Protein AF-A0A933KM08-F1 (afdb_monomer)

Secondary structure (DSSP, 8-state):
-PPPP-SHHHH-HHHHHHHHTSS-SSSTT-HHHHHHHHHT----SS-----HHHHHHTT---HHHHHHHHHHHHHHH-----S-HHHHHHHHHHS---S-GGGSSPPPPPGGGGTTT-

Radius of gyration: 24.55 Å; Cα contacts (8 Å, |Δi|>4): 41; chains: 1; bounding box: 49×46×60 Å

Foldseek 3Di:
DDDQDPDPLSVCPVLCCCPCVVHDVDNPPPPSVVVCCVPVDDDDQQDDPDDPVVCVVVPNDDSVVSVVVVVVVCQQPPQDDPDDPVRVVVVVVVDVDPDDVCSNDHDDDDPVVVPVPD

Nearest PDB structures (foldseek):
  2qne-assembly1_B  TM=8.236E-01  e=3.112E-03  Desulfitobacterium hafniense Y51
  7xcn-assembly1_D  TM=7.837E-01  e=1.348E-02  Methanosarcina barkeri MS
  7xcm-assembly1_C  TM=7.796E-01  e=1.619E-02  Methanosarcina barkeri MS
  4yyc-assembly1_A-2  TM=8.182E-01  e=1.721E-02  Sinorhizobium meliloti 1021
  7xcl-assembly1_F  TM=7.831E-01  e=3.807E-02  Methanosarcina barkeri MS

pLDDT: mean 89.34, std 11.57, range [42.59, 97.81]

Mean predicted aligned error: 8.25 Å

Solvent-accessible surface area (backbone atoms only — not comparable to full-atom values): 7748 Å² total; per-residue (Å²): 134,86,79,88,72,82,48,78,75,68,64,37,59,68,58,51,46,48,19,61,75,76,44,86,66,55,58,87,86,39,72,67,48,58,55,40,56,73,72,75,53,82,80,60,93,49,64,85,81,66,53,77,65,56,36,54,74,70,68,56,77,55,60,66,60,46,44,51,53,51,51,53,52,45,70,71,70,65,54,81,79,88,67,55,69,72,59,53,51,55,52,51,74,77,39,94,72,83,75,58,67,76,79,53,42,77,78,78,83,56,78,72,70,73,63,80,78,116

Sequence (118 aa):
IKAIDVSDESLSVEVIRAAVVDGPGHYLGSDQTLKLMQTEYIYPAVGDRLSPKEWNEVGRPKVIDRAIAKVQEVLATHFPNHIPDDVDDQIRAELPIKLPRSRMRPALPTIVDSIAGA

Structure (mmCIF, N/CA/C/O backbone):
data_AF-A0A933KM08-F1
#
_entry.id   AF-A0A933KM08-F1
#
loop_
_atom_site.group_PDB
_atom_site.id
_atom_site.type_symbol
_atom_site.label_atom_id
_atom_site.label_alt_id
_atom_site.label_comp_id
_atom_site.label_asym_id
_atom_site.label_entity_id
_atom_site.label_seq_id
_atom_site.pdbx_PDB_ins_code
_atom_site.Cartn_x
_atom_site.Cartn_y
_atom_site.Cartn_z
_atom_site.occupancy
_atom_site.B_iso_or_equiv
_atom_site.auth_seq_id
_atom_site.auth_comp_id
_atom_site.auth_asym_id
_atom_site.auth_atom_id
_atom_site.pdbx_PDB_model_num
ATOM 1 N N . ILE A 1 1 ? -1.595 -17.250 -4.471 1.00 74.44 1 ILE A N 1
ATOM 2 C CA . ILE A 1 1 ? -0.434 -17.059 -5.375 1.00 74.44 1 ILE A CA 1
ATOM 3 C C . ILE A 1 1 ? -0.941 -17.303 -6.791 1.00 74.44 1 ILE A C 1
ATOM 5 O O . ILE A 1 1 ? -1.614 -18.310 -6.979 1.00 74.44 1 ILE A O 1
ATOM 9 N N . LYS A 1 2 ? -0.722 -16.375 -7.733 1.00 80.94 2 LYS A N 1
ATOM 10 C CA . LYS A 1 2 ? -1.099 -16.558 -9.147 1.00 80.94 2 LYS A CA 1
ATOM 11 C C . LYS A 1 2 ? -0.052 -17.464 -9.805 1.00 80.94 2 LYS A C 1
ATOM 13 O O . LYS A 1 2 ? 1.139 -17.261 -9.578 1.00 80.94 2 LYS A O 1
ATOM 18 N N . ALA A 1 3 ? -0.495 -18.488 -10.531 1.00 87.56 3 ALA A N 1
ATOM 19 C CA . ALA A 1 3 ? 0.402 -19.355 -11.292 1.00 87.56 3 ALA A CA 1
ATOM 20 C C . ALA A 1 3 ? 1.017 -18.592 -12.478 1.00 87.56 3 ALA A C 1
ATOM 22 O O . ALA A 1 3 ? 0.510 -17.541 -12.871 1.00 87.56 3 ALA A O 1
ATOM 23 N N . ILE A 1 4 ? 2.104 -19.124 -13.034 1.00 88.69 4 ILE A N 1
ATOM 24 C CA . ILE A 1 4 ? 2.742 -18.557 -14.225 1.00 88.69 4 ILE A CA 1
ATOM 25 C C . ILE A 1 4 ? 1.882 -18.906 -15.445 1.00 88.69 4 ILE A C 1
ATOM 27 O O . ILE A 1 4 ? 1.578 -20.078 -15.665 1.00 88.69 4 ILE A O 1
ATOM 31 N N . ASP A 1 5 ? 1.496 -17.893 -16.219 1.00 89.19 5 ASP A N 1
ATOM 32 C CA . ASP A 1 5 ? 0.866 -18.071 -17.528 1.00 89.19 5 ASP A CA 1
ATOM 33 C C . ASP A 1 5 ? 1.941 -18.439 -18.560 1.00 89.19 5 ASP A C 1
ATOM 35 O O . ASP A 1 5 ? 2.972 -17.770 -18.647 1.00 89.19 5 ASP A O 1
ATOM 39 N N . VAL A 1 6 ? 1.704 -19.499 -19.330 1.00 93.00 6 VAL A N 1
ATOM 40 C CA . VAL A 1 6 ? 2.630 -20.053 -20.335 1.00 93.00 6 VAL A CA 1
ATOM 41 C C . VAL A 1 6 ? 2.032 -20.041 -21.746 1.00 93.00 6 VAL A C 1
ATOM 43 O O . VAL A 1 6 ? 2.404 -20.855 -22.587 1.00 93.00 6 VAL A O 1
ATOM 46 N N . SER A 1 7 ? 1.071 -19.153 -21.998 1.00 92.88 7 SER A N 1
ATOM 47 C CA . SER A 1 7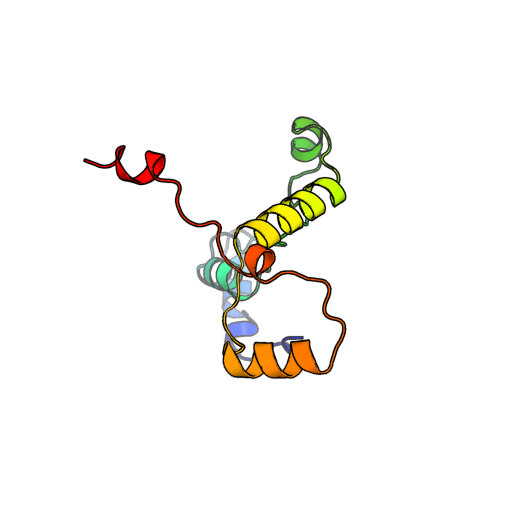 ? 0.535 -18.895 -23.333 1.00 92.88 7 SER A CA 1
ATOM 48 C C . SER A 1 7 ? 1.563 -18.232 -24.259 1.00 92.88 7 SER A C 1
ATOM 50 O O . SER A 1 7 ? 2.507 -17.583 -23.813 1.00 92.88 7 SER A O 1
ATOM 52 N N . ASP A 1 8 ? 1.354 -18.333 -25.572 1.00 91.88 8 ASP A N 1
ATOM 53 C CA . ASP A 1 8 ? 2.243 -17.704 -26.560 1.00 91.88 8 ASP A CA 1
ATOM 54 C C . ASP A 1 8 ? 2.377 -16.183 -26.350 1.00 91.88 8 ASP A C 1
ATOM 56 O O . ASP A 1 8 ? 3.450 -15.615 -26.563 1.00 91.88 8 ASP A O 1
ATOM 60 N N . GLU A 1 9 ? 1.312 -15.519 -25.875 1.00 89.88 9 GLU A N 1
ATOM 61 C CA . GLU A 1 9 ? 1.341 -14.091 -25.537 1.00 89.88 9 GLU A CA 1
ATOM 62 C C . GLU A 1 9 ? 2.262 -13.817 -24.338 1.00 89.88 9 GLU A C 1
ATOM 64 O O . GLU A 1 9 ? 3.063 -12.881 -24.393 1.00 89.88 9 GLU A O 1
ATOM 69 N N . SER A 1 10 ? 2.190 -14.629 -23.276 1.00 90.56 10 SER A N 1
ATOM 70 C CA . SER A 1 10 ? 2.990 -14.432 -22.059 1.00 90.56 10 SER A CA 1
ATOM 71 C C . SER A 1 10 ? 4.463 -14.813 -22.229 1.00 90.56 10 SER A C 1
ATOM 73 O O . SER A 1 10 ? 5.307 -14.334 -21.471 1.00 90.56 10 SER A O 1
ATOM 75 N N . LEU A 1 11 ? 4.792 -15.630 -23.237 1.00 94.31 11 LEU A N 1
ATOM 76 C CA . LEU A 1 11 ? 6.176 -15.935 -23.613 1.00 94.31 11 LEU A CA 1
ATOM 77 C C . LEU A 1 11 ? 6.886 -14.753 -24.296 1.00 94.31 11 LEU A C 1
ATOM 79 O O . LEU A 1 11 ? 8.116 -14.718 -24.315 1.00 94.31 11 LEU A O 1
ATOM 83 N N . SER A 1 12 ? 6.138 -13.787 -24.847 1.00 94.69 12 SER A N 1
ATOM 84 C CA . SER A 1 12 ? 6.657 -12.517 -25.382 1.00 94.69 12 SER A CA 1
ATOM 85 C C . SER A 1 12 ? 7.750 -12.639 -26.460 1.00 94.69 12 SER A C 1
ATOM 87 O O . SER A 1 12 ? 8.517 -11.697 -26.661 1.00 94.69 12 SER A O 1
ATOM 89 N N . VAL A 1 13 ? 7.830 -13.760 -27.187 1.00 95.19 13 VAL A N 1
ATOM 90 C CA . VAL A 1 13 ? 8.930 -14.048 -28.134 1.00 95.19 13 VAL A CA 1
ATOM 91 C C . VAL A 1 13 ? 9.079 -12.961 -29.204 1.00 95.19 13 VAL A C 1
ATOM 93 O O . VAL A 1 13 ? 10.185 -12.472 -29.438 1.00 95.19 13 VAL A O 1
ATOM 96 N N . GLU A 1 14 ? 7.972 -12.514 -29.798 1.00 94.12 14 GLU A N 1
ATOM 97 C CA . GLU A 1 14 ? 7.999 -11.450 -30.811 1.00 94.12 14 GLU A CA 1
ATOM 98 C C . GLU A 1 14 ? 8.411 -10.094 -30.229 1.00 94.12 14 GLU A C 1
ATOM 100 O O . GLU A 1 14 ? 9.158 -9.347 -30.858 1.00 94.12 14 GLU A O 1
ATOM 105 N N . VAL A 1 15 ? 7.997 -9.791 -28.996 1.00 94.25 15 VAL A N 1
ATOM 106 C CA . VAL A 1 15 ? 8.386 -8.553 -28.303 1.00 94.25 15 VAL A CA 1
ATOM 107 C C . VAL A 1 15 ? 9.878 -8.570 -27.956 1.00 94.25 15 VAL A C 1
ATOM 109 O O . VAL A 1 15 ? 10.551 -7.551 -28.105 1.00 94.25 15 VAL A O 1
ATOM 112 N N . ILE A 1 16 ? 10.419 -9.729 -27.563 1.00 95.00 16 ILE A N 1
ATOM 113 C CA . ILE A 1 16 ? 11.860 -9.946 -27.354 1.00 95.00 16 ILE A CA 1
ATOM 114 C C . ILE A 1 16 ? 12.627 -9.702 -28.650 1.00 95.00 16 ILE A C 1
ATOM 116 O O . ILE A 1 16 ? 13.575 -8.915 -28.658 1.00 95.00 16 ILE A O 1
ATOM 120 N N . ARG A 1 17 ? 12.199 -10.318 -29.755 1.00 94.94 17 ARG A N 1
ATOM 121 C CA . ARG A 1 17 ? 12.822 -10.126 -31.069 1.00 94.94 17 ARG A CA 1
ATOM 122 C C . ARG A 1 17 ? 12.803 -8.652 -31.481 1.00 94.94 17 ARG A C 1
ATOM 124 O O . ARG A 1 17 ? 13.856 -8.096 -31.793 1.00 94.94 17 ARG A O 1
ATOM 131 N N . ALA A 1 18 ? 11.636 -8.014 -31.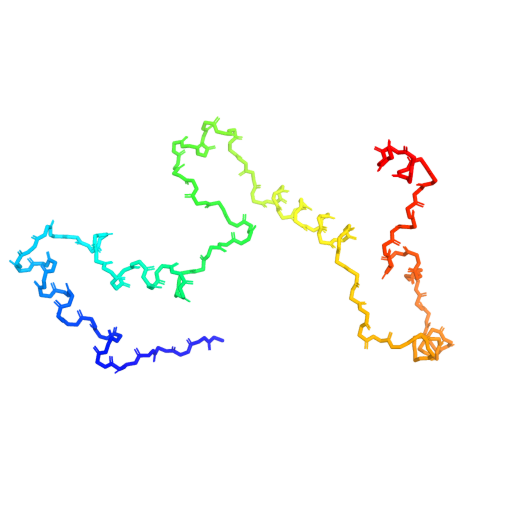408 1.00 94.56 18 ALA A N 1
ATOM 132 C CA .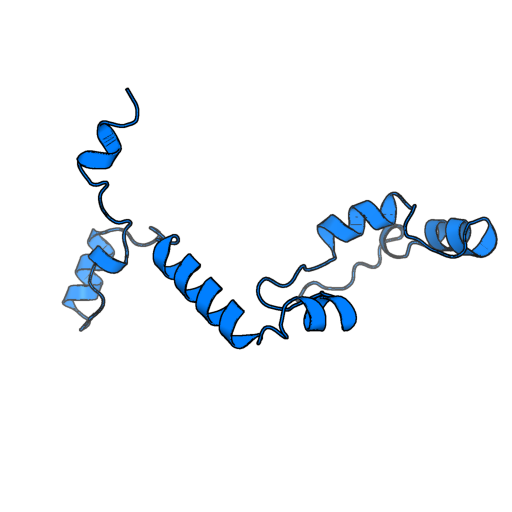 ALA A 1 18 ? 11.451 -6.621 -31.797 1.00 94.56 18 ALA A CA 1
ATOM 133 C C . ALA A 1 18 ? 12.292 -5.650 -30.958 1.00 94.56 18 ALA A C 1
ATOM 135 O O . ALA A 1 18 ? 12.817 -4.686 -31.500 1.00 94.56 18 ALA A O 1
ATOM 136 N N . ALA A 1 19 ? 12.447 -5.887 -29.652 1.00 94.81 19 ALA A N 1
ATOM 137 C CA . ALA A 1 19 ? 13.216 -4.998 -28.784 1.00 94.81 19 ALA A CA 1
ATOM 138 C C . ALA A 1 19 ? 14.733 -5.226 -28.870 1.00 94.81 19 ALA A C 1
ATOM 140 O O . ALA A 1 19 ? 15.488 -4.257 -28.835 1.00 94.81 19 ALA A O 1
ATOM 141 N N . VAL A 1 20 ? 15.182 -6.485 -28.940 1.00 93.81 20 VAL A N 1
ATOM 142 C CA . VAL A 1 20 ? 16.600 -6.862 -28.774 1.00 93.81 20 VAL A CA 1
ATOM 143 C C . VAL A 1 20 ? 17.337 -6.996 -30.102 1.00 93.81 20 VAL A C 1
ATOM 145 O O . VAL A 1 20 ? 18.504 -6.623 -30.180 1.00 93.81 20 VAL A O 1
ATOM 148 N N . VAL A 1 21 ? 16.687 -7.546 -31.131 1.00 92.88 21 VAL A N 1
ATOM 149 C CA . VAL A 1 21 ? 17.321 -7.774 -32.440 1.00 92.88 21 VAL A CA 1
ATOM 150 C C . VAL A 1 21 ? 17.133 -6.558 -33.336 1.00 92.88 21 VAL A C 1
ATOM 152 O O . VAL A 1 21 ? 18.094 -6.064 -33.917 1.00 92.88 21 VAL A O 1
ATOM 155 N N . ASP A 1 22 ? 15.898 -6.065 -33.405 1.00 89.88 22 ASP A N 1
ATOM 156 C CA . ASP A 1 22 ? 15.493 -5.052 -34.384 1.00 89.88 22 ASP A CA 1
ATOM 157 C C . ASP A 1 22 ? 15.318 -3.649 -33.763 1.00 89.88 22 ASP A C 1
ATOM 159 O O . ASP A 1 22 ? 14.994 -2.692 -34.467 1.00 89.88 22 ASP A O 1
ATOM 163 N N . GLY A 1 23 ? 15.505 -3.515 -32.445 1.00 90.94 23 GLY A N 1
ATOM 164 C CA . GLY A 1 23 ? 14.988 -2.382 -31.678 1.00 90.94 23 GLY A CA 1
ATOM 165 C C . GLY A 1 23 ? 15.957 -1.744 -30.679 1.00 90.94 23 GLY A C 1
ATOM 166 O O . GLY A 1 23 ? 17.173 -1.907 -30.768 1.00 90.94 23 GLY A O 1
ATOM 167 N N . PRO A 1 24 ? 15.426 -0.966 -29.718 1.00 92.62 24 PRO A N 1
ATOM 168 C CA . PRO A 1 24 ? 16.213 -0.072 -28.864 1.00 92.62 24 PRO A CA 1
ATOM 169 C C . PRO A 1 24 ? 16.985 -0.777 -27.733 1.00 92.62 24 PRO A C 1
ATOM 171 O O . PRO A 1 24 ? 17.609 -0.109 -26.910 1.00 92.62 24 PRO A O 1
ATOM 174 N N . GLY A 1 25 ? 16.920 -2.106 -27.634 1.00 94.81 25 GLY A N 1
ATOM 175 C CA . GLY A 1 25 ? 17.558 -2.881 -26.567 1.00 94.81 25 GLY A CA 1
ATOM 176 C C . GLY A 1 25 ? 16.826 -2.834 -25.220 1.00 94.81 25 GLY A C 1
ATOM 177 O O . GLY A 1 25 ? 17.360 -3.306 -24.218 1.00 94.81 25 GLY A O 1
ATOM 178 N N . HIS A 1 26 ? 15.610 -2.281 -25.167 1.00 93.31 26 HIS A N 1
ATOM 179 C CA . HIS A 1 26 ? 14.769 -2.255 -23.969 1.00 93.31 26 HIS A CA 1
ATOM 180 C C . HIS A 1 26 ? 13.276 -2.344 -24.307 1.00 93.31 26 HIS A C 1
ATOM 182 O O . HIS A 1 26 ? 12.843 -1.999 -25.402 1.00 93.31 26 HIS A O 1
ATOM 188 N N . TYR A 1 27 ? 12.463 -2.722 -23.320 1.00 94.94 27 TYR A N 1
ATOM 189 C CA . TYR A 1 27 ? 11.033 -3.000 -23.511 1.00 94.94 27 TYR A CA 1
ATOM 190 C C . TYR A 1 27 ? 10.099 -1.826 -23.194 1.00 94.94 27 TYR A C 1
ATOM 192 O O . TYR A 1 27 ? 8.918 -1.887 -23.504 1.00 94.94 27 TYR A O 1
ATOM 200 N N . LEU A 1 28 ? 10.611 -0.736 -22.608 1.00 92.56 28 LEU A N 1
ATOM 201 C CA . LEU A 1 28 ? 9.790 0.363 -22.066 1.00 92.56 28 LEU A CA 1
ATOM 202 C C . LEU A 1 28 ? 8.804 1.006 -23.061 1.00 92.56 28 LEU A C 1
ATOM 204 O O . LEU A 1 28 ? 7.800 1.556 -22.628 1.00 92.56 28 LEU A O 1
ATOM 208 N N . GLY A 1 29 ? 9.092 0.953 -24.365 1.00 90.94 29 GLY A N 1
ATOM 209 C CA . GLY A 1 29 ? 8.222 1.497 -25.413 1.00 90.94 29 GLY A CA 1
ATOM 210 C C . GLY A 1 29 ? 7.232 0.495 -26.015 1.00 90.94 29 GLY A C 1
ATOM 211 O O . GLY A 1 29 ? 6.524 0.854 -26.946 1.00 90.94 29 GLY A O 1
ATOM 212 N N . SER A 1 30 ? 7.207 -0.755 -25.548 1.00 93.56 30 SER A N 1
ATOM 213 C CA . SER A 1 30 ? 6.306 -1.789 -26.063 1.00 93.56 30 SER A CA 1
ATOM 214 C C . SER A 1 30 ? 4.905 -1.652 -25.468 1.00 93.56 30 SER A C 1
ATOM 216 O O . SER A 1 30 ? 4.750 -1.569 -24.246 1.00 93.56 30 SER A O 1
ATOM 218 N N . ASP A 1 31 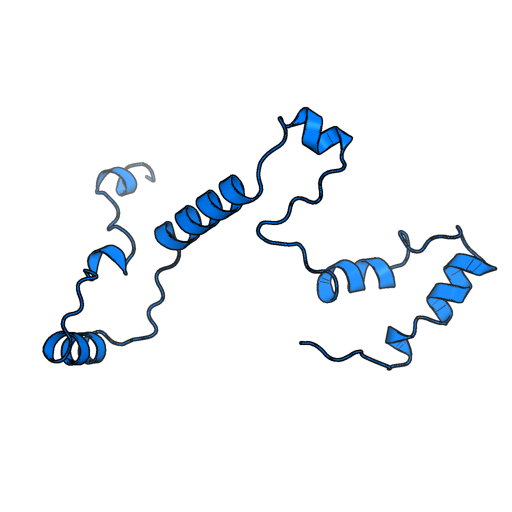? 3.878 -1.748 -26.314 1.00 93.50 31 ASP A N 1
ATOM 219 C CA . ASP A 1 31 ? 2.474 -1.809 -25.885 1.00 93.50 31 ASP A CA 1
ATOM 220 C C . ASP A 1 31 ? 2.228 -2.964 -24.903 1.00 93.50 31 ASP A C 1
ATOM 222 O O . ASP A 1 31 ? 1.484 -2.825 -23.928 1.00 93.50 31 ASP A O 1
ATOM 226 N N . GLN A 1 32 ? 2.908 -4.100 -25.111 1.00 93.38 32 GLN A N 1
ATOM 227 C CA . GLN A 1 32 ? 2.808 -5.247 -24.212 1.00 93.38 32 GLN A CA 1
ATOM 228 C C . GLN A 1 32 ? 3.347 -4.907 -22.817 1.00 93.38 32 GLN A C 1
ATOM 230 O O . GLN A 1 32 ? 2.739 -5.278 -21.814 1.00 93.38 32 GLN A O 1
ATOM 235 N N . THR A 1 33 ? 4.454 -4.164 -22.726 1.00 92.94 33 THR A N 1
ATOM 236 C CA . THR A 1 33 ? 5.011 -3.736 -21.436 1.00 92.94 33 THR A CA 1
ATOM 237 C C . THR A 1 33 ? 4.039 -2.835 -20.687 1.00 92.94 33 THR A C 1
ATOM 239 O O . THR A 1 33 ? 3.823 -3.052 -19.496 1.00 92.94 33 THR A O 1
ATOM 242 N N . LEU A 1 34 ? 3.390 -1.889 -21.371 1.00 91.81 34 LEU A N 1
ATOM 243 C CA . LEU A 1 34 ? 2.382 -1.034 -20.746 1.00 91.81 34 LEU A CA 1
ATOM 244 C C . LEU A 1 34 ? 1.194 -1.846 -20.205 1.00 91.81 34 LEU A C 1
ATOM 246 O O . LEU A 1 34 ? 0.797 -1.648 -19.056 1.00 91.81 34 LEU A O 1
ATOM 250 N N . LYS A 1 35 ? 0.668 -2.793 -20.995 1.00 91.19 35 LYS A N 1
ATOM 251 C CA . LYS A 1 35 ? -0.425 -3.689 -20.576 1.00 91.19 35 LYS A CA 1
ATOM 252 C C . LYS A 1 35 ? -0.038 -4.484 -19.324 1.00 91.19 35 LYS A C 1
ATOM 254 O O . LYS A 1 35 ? -0.781 -4.495 -18.346 1.00 91.19 35 LYS A O 1
ATOM 259 N N . LEU A 1 36 ? 1.153 -5.083 -19.314 1.00 90.88 36 LEU A N 1
ATOM 260 C CA . LEU A 1 36 ? 1.632 -5.893 -18.190 1.00 90.88 36 LEU A CA 1
ATOM 261 C C . LEU A 1 36 ? 1.926 -5.060 -16.936 1.00 90.88 36 LEU A C 1
ATOM 263 O O . LEU A 1 36 ? 1.668 -5.521 -15.826 1.00 90.88 36 LEU A O 1
ATOM 267 N N . MET A 1 37 ? 2.408 -3.821 -17.076 1.00 88.94 37 MET A N 1
ATOM 268 C CA . MET A 1 37 ? 2.594 -2.907 -15.940 1.00 88.94 37 MET A CA 1
ATOM 269 C C . MET A 1 37 ? 1.288 -2.590 -15.200 1.00 88.94 37 MET A C 1
ATOM 271 O O . MET A 1 37 ? 1.332 -2.232 -14.025 1.00 88.94 37 MET A O 1
ATOM 275 N N . GLN A 1 38 ? 0.137 -2.741 -15.856 1.00 83.75 38 GLN A N 1
ATOM 276 C CA . GLN A 1 38 ? -1.177 -2.518 -15.252 1.00 83.75 38 GLN A CA 1
ATOM 277 C C . GLN A 1 38 ? -1.796 -3.792 -14.659 1.00 83.75 38 GLN A C 1
ATOM 279 O O . GLN A 1 38 ? -2.659 -3.685 -13.789 1.00 83.75 38 GLN A O 1
ATOM 284 N N . THR A 1 39 ? -1.380 -4.985 -15.104 1.00 86.19 39 THR A N 1
ATOM 285 C CA . THR A 1 39 ? -2.009 -6.260 -14.704 1.00 86.19 39 THR A CA 1
ATOM 286 C C . THR A 1 39 ? -1.123 -7.155 -13.843 1.00 86.19 39 THR A C 1
ATOM 288 O O . THR A 1 39 ? -1.624 -7.813 -12.934 1.00 86.19 39 THR A O 1
ATOM 291 N N . GLU A 1 40 ? 0.183 -7.192 -14.110 1.00 82.69 40 GLU A N 1
ATOM 292 C CA . GLU A 1 40 ? 1.123 -8.128 -13.477 1.00 82.69 40 GLU A CA 1
ATOM 293 C C . GLU A 1 40 ? 2.036 -7.458 -12.441 1.00 82.69 40 GLU A C 1
ATOM 295 O O . GLU A 1 40 ? 2.633 -8.137 -11.604 1.00 82.69 40 GLU A O 1
ATOM 300 N N . TYR A 1 41 ? 2.142 -6.125 -12.456 1.00 81.44 41 TYR A N 1
ATOM 301 C CA . TYR A 1 41 ? 2.971 -5.389 -11.504 1.00 81.44 41 TYR A CA 1
ATOM 302 C C . TYR A 1 41 ? 2.174 -4.942 -10.281 1.00 81.44 41 TYR A C 1
ATOM 304 O O . TYR A 1 41 ? 1.248 -4.138 -10.355 1.00 81.44 41 TYR A O 1
ATOM 312 N N . ILE A 1 42 ? 2.597 -5.422 -9.112 1.00 82.06 42 ILE A N 1
ATOM 313 C CA . ILE A 1 42 ? 2.043 -4.987 -7.833 1.00 82.06 42 ILE A CA 1
ATOM 314 C C . ILE A 1 42 ? 2.776 -3.726 -7.377 1.00 82.06 42 ILE A C 1
ATOM 316 O O . ILE A 1 42 ? 3.972 -3.752 -7.070 1.00 82.06 42 ILE A O 1
ATOM 320 N N . TYR A 1 43 ? 2.030 -2.629 -7.265 1.00 83.44 43 TYR A N 1
ATOM 321 C CA . TYR A 1 43 ? 2.470 -1.453 -6.526 1.00 83.44 43 TYR A CA 1
ATOM 322 C C . TYR A 1 43 ? 2.186 -1.670 -5.034 1.00 83.44 43 TYR A C 1
ATOM 324 O O . TYR A 1 43 ? 1.026 -1.837 -4.648 1.00 83.44 43 TYR A O 1
ATOM 332 N N . PRO A 1 44 ? 3.222 -1.730 -4.179 1.00 89.25 44 PRO A N 1
ATOM 333 C CA . PRO A 1 44 ? 3.034 -2.053 -2.775 1.00 89.25 44 PRO A CA 1
ATOM 334 C C . PRO A 1 44 ? 2.305 -0.912 -2.061 1.00 89.25 44 PRO A C 1
ATOM 336 O O . PRO A 1 44 ? 2.671 0.249 -2.199 1.00 89.25 44 PRO A O 1
ATOM 339 N N . ALA A 1 45 ? 1.314 -1.249 -1.233 1.00 89.88 45 ALA A N 1
ATOM 340 C CA . ALA A 1 45 ? 0.555 -0.252 -0.474 1.00 89.88 45 ALA A CA 1
ATOM 341 C C . ALA A 1 45 ? 1.396 0.478 0.595 1.00 89.88 45 ALA A C 1
ATOM 343 O O . ALA A 1 45 ? 1.065 1.592 0.986 1.00 89.88 45 ALA A O 1
ATOM 344 N N . VAL A 1 46 ? 2.464 -0.160 1.089 1.00 94.62 46 VAL A N 1
ATOM 345 C CA . VAL A 1 46 ? 3.303 0.352 2.193 1.00 94.62 46 VAL A CA 1
ATOM 346 C C . VAL A 1 46 ? 4.777 0.495 1.796 1.00 94.62 46 VAL A C 1
ATOM 348 O O . VAL A 1 46 ? 5.474 1.360 2.321 1.00 94.62 46 VAL A O 1
ATOM 351 N N . GLY A 1 47 ? 5.270 -0.350 0.886 1.00 92.69 47 GLY A N 1
ATOM 352 C CA . GLY A 1 47 ? 6.672 -0.348 0.466 1.00 92.69 47 GLY A CA 1
ATOM 353 C C . GLY A 1 47 ? 7.048 0.915 -0.309 1.00 92.69 47 GLY A C 1
ATOM 354 O O . GLY A 1 47 ? 6.289 1.374 -1.158 1.00 92.69 47 GLY A O 1
ATOM 355 N N . ASP A 1 48 ? 8.233 1.457 -0.031 1.00 91.81 48 ASP A N 1
ATOM 356 C CA . ASP A 1 48 ? 8.770 2.603 -0.759 1.00 91.81 48 ASP A CA 1
ATOM 357 C C . ASP A 1 48 ? 9.517 2.138 -2.018 1.00 91.81 48 ASP A C 1
ATOM 359 O O . ASP A 1 48 ? 10.311 1.198 -1.968 1.00 91.81 48 ASP A O 1
ATOM 363 N N . ARG A 1 49 ? 9.234 2.781 -3.151 1.00 93.19 49 ARG A N 1
ATOM 364 C CA . ARG A 1 49 ? 9.868 2.518 -4.451 1.00 93.19 49 ARG A CA 1
ATOM 365 C C . ARG A 1 49 ? 10.732 3.683 -4.937 1.00 93.19 49 ARG A C 1
ATOM 367 O O . ARG A 1 49 ? 11.198 3.638 -6.073 1.00 93.19 49 ARG A O 1
ATOM 374 N N . LEU A 1 50 ? 10.923 4.711 -4.110 1.00 94.25 50 LEU A N 1
ATOM 375 C CA . LEU A 1 50 ? 11.836 5.810 -4.395 1.00 94.25 50 LEU A CA 1
ATOM 376 C C . LEU A 1 50 ? 13.255 5.282 -4.608 1.00 94.25 50 LEU A C 1
ATOM 378 O O . LEU A 1 50 ? 13.698 4.330 -3.956 1.00 94.25 50 LEU A O 1
ATOM 382 N N . SER A 1 51 ? 13.991 5.932 -5.506 1.00 96.06 51 SER A N 1
ATOM 383 C CA . SER A 1 51 ? 15.424 5.687 -5.624 1.00 96.06 51 SER A CA 1
ATOM 384 C C . SER A 1 51 ? 16.132 6.039 -4.306 1.00 96.06 51 SER A C 1
ATOM 386 O O . SER A 1 51 ? 15.642 6.873 -3.537 1.00 96.06 51 SER A O 1
ATOM 388 N N . PRO A 1 52 ? 17.329 5.486 -4.034 1.00 96.38 52 PRO A N 1
ATOM 389 C CA . PRO A 1 52 ? 18.080 5.839 -2.832 1.00 96.38 52 PRO A CA 1
ATOM 390 C C . PRO A 1 52 ? 18.324 7.347 -2.687 1.00 96.38 52 PRO A C 1
ATOM 392 O O . PRO A 1 52 ? 18.365 7.856 -1.571 1.00 96.38 52 PRO A O 1
ATOM 395 N N . LYS A 1 53 ? 18.473 8.075 -3.801 1.00 97.69 53 LYS A N 1
ATOM 396 C CA . LYS A 1 53 ? 18.639 9.531 -3.794 1.00 97.69 53 LYS A CA 1
ATOM 397 C C . LYS A 1 53 ? 17.361 10.229 -3.320 1.00 97.69 53 LYS A C 1
ATOM 399 O O . LYS A 1 53 ? 17.415 10.951 -2.332 1.00 97.69 53 LYS A O 1
ATOM 404 N N . GLU A 1 54 ? 16.228 9.960 -3.963 1.00 97.62 54 GLU A N 1
ATOM 405 C CA . GLU A 1 54 ? 14.940 10.577 -3.612 1.00 97.62 54 GLU A CA 1
ATOM 406 C C . GLU A 1 54 ? 14.523 10.227 -2.180 1.00 97.62 54 GLU A C 1
ATOM 408 O O . GLU A 1 54 ? 14.108 11.102 -1.430 1.00 97.62 54 GLU A O 1
ATOM 413 N N . TRP A 1 55 ? 14.706 8.970 -1.757 1.00 96.81 55 TRP A N 1
ATOM 414 C CA . TRP A 1 55 ? 14.424 8.538 -0.384 1.00 96.81 55 TRP A CA 1
ATOM 415 C C . TRP A 1 55 ? 15.236 9.330 0.653 1.00 96.81 55 TRP A C 1
ATOM 417 O O . TRP A 1 55 ? 14.722 9.680 1.717 1.00 96.81 55 TRP A O 1
ATOM 427 N N . ASN A 1 56 ? 16.497 9.653 0.340 1.00 97.31 56 ASN A N 1
ATOM 428 C CA . ASN A 1 56 ? 17.317 10.529 1.176 1.00 97.31 56 ASN A CA 1
ATOM 429 C C . ASN A 1 56 ? 16.804 11.978 1.170 1.00 97.31 56 ASN A C 1
ATOM 431 O O . ASN A 1 56 ? 16.771 12.600 2.230 1.00 97.31 56 ASN A O 1
ATOM 435 N N . GLU A 1 57 ? 16.396 12.502 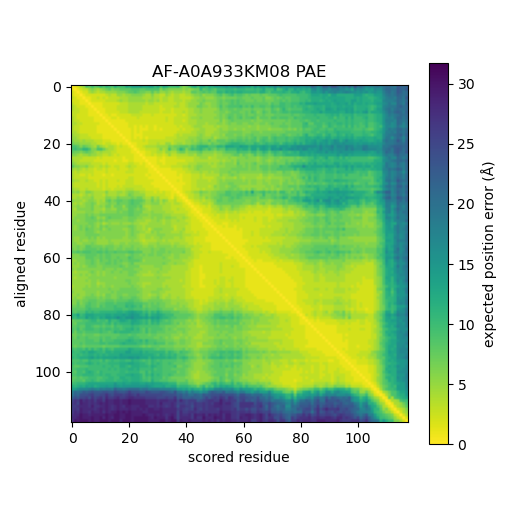0.013 1.00 97.81 57 GLU A N 1
ATOM 436 C CA . GLU A 1 57 ? 15.872 13.868 -0.140 1.00 97.81 57 GLU A CA 1
ATOM 437 C C . GLU A 1 57 ? 14.555 14.079 0.621 1.00 97.81 57 GLU A C 1
ATOM 439 O O . GLU A 1 57 ? 14.358 15.137 1.212 1.00 97.81 57 GLU A O 1
ATOM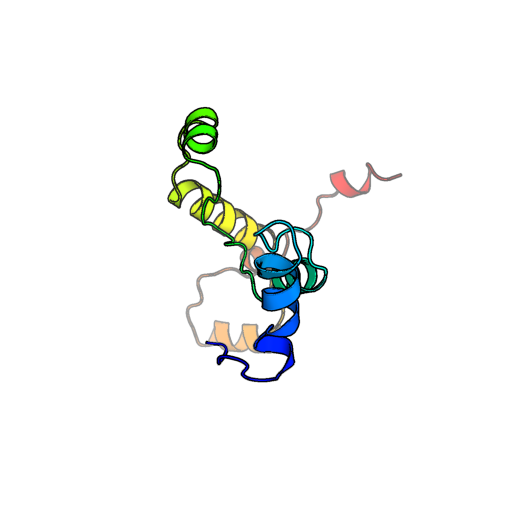 444 N N . VAL A 1 58 ? 13.694 13.057 0.701 1.00 96.06 58 VAL A N 1
ATOM 445 C CA . VAL A 1 58 ? 12.440 13.104 1.479 1.00 96.06 58 VAL A CA 1
ATOM 446 C C . VAL A 1 58 ? 12.616 12.732 2.959 1.00 96.06 58 VAL A C 1
ATOM 448 O O . VAL A 1 58 ? 11.641 12.453 3.656 1.00 96.06 58 VAL A O 1
ATOM 451 N N . GLY A 1 59 ? 13.853 12.719 3.465 1.00 96.44 59 GLY A N 1
ATOM 452 C CA . GLY A 1 59 ? 14.121 12.569 4.896 1.00 96.44 59 GLY A CA 1
ATOM 453 C C . GLY A 1 59 ? 14.094 11.132 5.415 1.00 96.44 59 GLY A C 1
ATOM 454 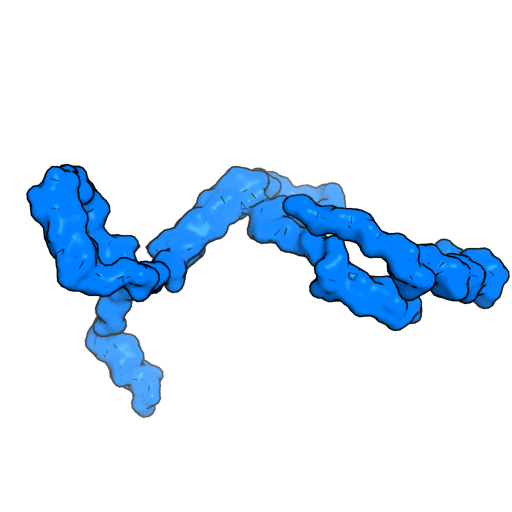O O . GLY A 1 59 ? 13.896 10.923 6.610 1.00 96.44 59 GLY A O 1
ATOM 455 N N . ARG A 1 60 ? 14.348 10.142 4.551 1.00 95.38 60 ARG A N 1
ATOM 456 C CA . ARG A 1 60 ? 14.539 8.734 4.937 1.00 95.38 60 ARG A CA 1
ATOM 457 C C . ARG A 1 60 ? 13.328 8.117 5.658 1.00 95.38 60 ARG A C 1
ATOM 459 O O . ARG A 1 60 ? 13.487 7.578 6.760 1.00 95.38 60 ARG A O 1
ATOM 466 N N . PRO A 1 61 ? 12.114 8.192 5.078 1.00 94.31 61 PRO A N 1
ATOM 467 C CA . PRO A 1 61 ? 10.901 7.711 5.725 1.00 94.31 61 PRO A CA 1
ATOM 468 C C . PRO A 1 61 ? 11.030 6.235 6.102 1.00 94.31 61 PRO A C 1
ATOM 470 O O . PRO A 1 61 ? 11.479 5.405 5.301 1.00 94.31 61 PRO A O 1
ATOM 473 N N . LYS A 1 62 ? 10.616 5.896 7.328 1.00 96.12 62 LYS A N 1
ATOM 474 C CA . LYS A 1 62 ? 10.592 4.510 7.790 1.00 96.12 62 LYS A CA 1
ATOM 475 C C . LYS A 1 62 ? 9.319 3.839 7.295 1.00 96.12 62 LYS A C 1
ATOM 477 O O . LYS A 1 62 ? 8.233 4.414 7.317 1.00 96.12 62 LYS A O 1
ATOM 482 N N . VAL A 1 63 ? 9.436 2.567 6.930 1.00 95.56 63 VAL A N 1
ATOM 483 C CA . VAL A 1 63 ? 8.292 1.758 6.484 1.00 95.56 63 VAL A CA 1
ATOM 484 C C . VAL A 1 63 ? 7.177 1.678 7.537 1.00 95.56 63 VAL A C 1
ATOM 486 O O . VAL A 1 63 ? 5.999 1.660 7.189 1.00 95.56 63 VAL A O 1
ATOM 489 N N . ILE A 1 64 ? 7.535 1.692 8.828 1.00 97.12 64 ILE A N 1
ATOM 490 C CA . ILE A 1 64 ? 6.569 1.614 9.930 1.00 97.12 64 ILE A CA 1
ATOM 491 C C . ILE A 1 64 ? 5.658 2.842 9.995 1.00 97.12 64 ILE A C 1
ATOM 493 O O . ILE A 1 64 ? 4.472 2.695 10.270 1.00 97.12 64 ILE A O 1
ATOM 497 N N . ASP A 1 65 ? 6.170 4.027 9.664 1.00 95.69 65 ASP A N 1
ATOM 498 C CA . ASP A 1 65 ? 5.385 5.262 9.708 1.00 95.69 65 ASP A CA 1
ATOM 499 C C . ASP A 1 65 ? 4.288 5.227 8.632 1.00 95.69 65 ASP A C 1
ATOM 501 O O . ASP A 1 65 ? 3.127 5.540 8.899 1.00 95.69 65 ASP A O 1
ATOM 505 N N . ARG A 1 66 ? 4.621 4.726 7.433 1.00 94.31 66 ARG A N 1
ATOM 506 C CA . ARG A 1 66 ? 3.642 4.491 6.357 1.00 94.31 66 ARG A CA 1
ATOM 507 C C . ARG A 1 66 ? 2.625 3.416 6.729 1.00 94.31 66 ARG A C 1
ATOM 509 O O . ARG A 1 66 ? 1.443 3.572 6.437 1.00 94.31 66 ARG A O 1
ATOM 516 N N . ALA A 1 67 ? 3.063 2.341 7.386 1.00 96.62 67 ALA A N 1
ATOM 517 C CA . ALA A 1 67 ? 2.163 1.289 7.850 1.00 96.62 67 ALA A CA 1
ATOM 518 C C . ALA A 1 67 ? 1.153 1.826 8.879 1.00 96.62 67 ALA A C 1
ATOM 520 O O . ALA A 1 67 ? -0.041 1.560 8.756 1.00 96.62 67 ALA A O 1
ATOM 521 N N . ILE A 1 68 ? 1.613 2.626 9.848 1.00 97.50 68 ILE A N 1
ATOM 522 C CA . ILE A 1 68 ? 0.754 3.281 10.845 1.00 97.50 68 ILE A CA 1
ATOM 523 C C . ILE A 1 68 ? -0.255 4.201 10.155 1.00 97.50 68 ILE A C 1
ATOM 525 O O . ILE A 1 68 ? -1.449 4.101 10.434 1.00 97.50 68 ILE A O 1
ATOM 529 N N . ALA A 1 69 ? 0.199 5.042 9.222 1.00 96.00 69 ALA A N 1
ATOM 530 C CA . ALA A 1 69 ? -0.682 5.926 8.464 1.00 96.00 69 ALA A CA 1
ATOM 531 C C . ALA A 1 69 ? -1.753 5.137 7.693 1.00 96.00 69 ALA A C 1
ATOM 533 O O . ALA A 1 69 ? -2.932 5.485 7.747 1.00 96.00 69 ALA A O 1
ATOM 534 N N . LYS A 1 70 ? -1.380 4.021 7.047 1.00 96.00 70 LYS A N 1
ATOM 535 C CA . LYS A 1 70 ? -2.346 3.180 6.328 1.00 96.00 70 LYS A CA 1
ATOM 536 C C . LYS A 1 70 ? -3.364 2.531 7.265 1.00 96.00 70 LYS A C 1
ATOM 538 O O . LYS A 1 70 ? -4.543 2.469 6.933 1.00 96.00 70 LYS A O 1
ATOM 543 N N . VAL A 1 71 ? -2.935 2.069 8.441 1.00 96.69 71 VAL A N 1
ATOM 544 C CA . VAL A 1 71 ? -3.849 1.535 9.465 1.00 96.69 71 VAL A CA 1
ATOM 545 C C . VAL A 1 71 ? -4.841 2.608 9.909 1.00 96.69 71 VAL A C 1
ATOM 547 O O . VAL A 1 71 ? -6.036 2.336 9.977 1.00 96.69 71 VAL A O 1
ATOM 550 N N . GLN A 1 72 ? -4.369 3.827 10.176 1.00 96.12 72 GLN A N 1
ATOM 551 C CA . GLN A 1 72 ? -5.229 4.943 10.572 1.00 96.12 72 GLN A CA 1
ATOM 552 C C . GLN A 1 72 ? -6.249 5.292 9.482 1.00 96.12 72 GLN A C 1
ATOM 554 O O . GLN A 1 72 ? -7.429 5.432 9.788 1.00 96.12 72 GLN A O 1
ATOM 559 N N . GLU A 1 73 ? -5.819 5.362 8.221 1.00 95.81 73 GLU A N 1
ATOM 560 C CA . GLU A 1 73 ? -6.694 5.593 7.066 1.00 95.81 73 GLU A CA 1
ATOM 561 C C . GLU A 1 73 ? -7.787 4.519 6.964 1.00 95.81 73 GLU A C 1
ATOM 563 O O . GLU A 1 73 ? -8.972 4.844 6.881 1.00 95.81 73 GLU A O 1
ATOM 568 N N . VAL A 1 74 ? -7.411 3.236 7.020 1.00 95.31 74 VAL A N 1
ATOM 569 C CA . VAL A 1 74 ? -8.359 2.115 6.915 1.00 95.31 74 VAL A CA 1
ATOM 570 C C . VAL A 1 74 ? -9.359 2.140 8.069 1.00 95.31 74 VAL A C 1
ATOM 572 O O . VAL A 1 74 ? -10.559 2.043 7.831 1.00 95.31 74 VAL A O 1
ATOM 575 N N . LEU A 1 75 ? -8.899 2.332 9.308 1.00 93.00 75 LEU A N 1
ATOM 576 C CA . LEU A 1 75 ? -9.782 2.406 10.479 1.00 93.00 75 LEU A CA 1
ATOM 577 C C . LEU A 1 75 ? -1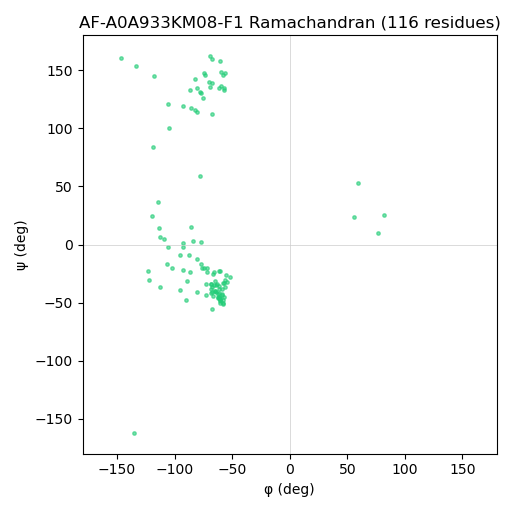0.714 3.628 10.463 1.00 93.00 75 LEU A C 1
ATOM 579 O O . LEU A 1 75 ? -11.750 3.598 11.123 1.00 93.00 75 LEU A O 1
ATOM 583 N N . ALA A 1 76 ? -10.349 4.695 9.750 1.00 92.81 76 ALA A N 1
ATOM 584 C CA . ALA A 1 76 ? -11.158 5.904 9.633 1.00 92.81 76 ALA A CA 1
ATOM 585 C C . ALA A 1 76 ? -12.190 5.844 8.496 1.00 92.81 76 ALA A C 1
ATOM 587 O O . ALA A 1 76 ? -13.174 6.578 8.542 1.00 92.81 76 ALA A O 1
ATOM 588 N N . THR A 1 77 ? -11.966 5.014 7.472 1.00 93.38 77 THR A N 1
ATOM 589 C CA . THR A 1 77 ? -12.736 5.063 6.213 1.00 93.38 77 THR A CA 1
ATOM 590 C C . THR A 1 77 ? -13.432 3.757 5.846 1.00 93.38 77 THR A C 1
ATOM 592 O O . THR A 1 77 ? -14.415 3.778 5.107 1.00 93.38 77 THR A O 1
ATOM 595 N N . HIS A 1 78 ? -12.965 2.616 6.352 1.00 94.44 78 HIS A N 1
ATOM 596 C CA . HIS A 1 78 ? -13.466 1.307 5.953 1.00 94.44 78 HIS A CA 1
ATOM 597 C C . HIS A 1 78 ? -14.376 0.693 7.023 1.00 94.44 78 HIS A C 1
ATOM 599 O O . HIS A 1 78 ? -13.913 0.095 7.994 1.00 94.44 78 HIS A O 1
ATOM 605 N N . PHE A 1 79 ? -15.688 0.802 6.804 1.00 93.38 79 PHE A N 1
ATOM 606 C CA . PHE A 1 79 ? -16.729 0.276 7.691 1.00 93.38 79 PHE A CA 1
ATOM 607 C C . PHE A 1 79 ? -17.585 -0.771 6.959 1.00 93.38 79 PHE A C 1
ATOM 609 O O . PHE A 1 79 ? -18.625 -0.428 6.393 1.00 93.38 79 PHE A O 1
ATOM 616 N N . PRO A 1 80 ? -17.146 -2.040 6.897 1.00 91.75 80 PRO A N 1
ATOM 617 C CA . PRO A 1 80 ? -17.856 -3.069 6.149 1.00 91.75 80 PRO A CA 1
ATOM 618 C C . PRO A 1 80 ? -19.183 -3.444 6.829 1.00 91.75 80 PRO A C 1
ATOM 620 O O . PRO A 1 80 ? -19.249 -3.599 8.045 1.00 91.75 80 PRO A O 1
ATOM 623 N N . ASN A 1 81 ? -20.228 -3.657 6.029 1.00 89.81 81 ASN A N 1
ATOM 624 C CA . ASN A 1 81 ? -21.604 -3.916 6.473 1.00 89.81 81 ASN A CA 1
ATOM 625 C C . ASN A 1 81 ? -22.093 -5.335 6.117 1.00 89.81 81 ASN A C 1
ATOM 627 O O . ASN A 1 81 ? -23.248 -5.536 5.755 1.00 89.81 81 ASN A O 1
ATOM 631 N N . HIS A 1 82 ? -21.199 -6.323 6.187 1.00 91.75 82 HIS A N 1
ATOM 632 C CA . HIS A 1 82 ? -21.487 -7.703 5.782 1.00 91.75 82 HIS A CA 1
ATOM 633 C C . HIS A 1 82 ? -22.326 -8.494 6.802 1.00 91.75 82 HIS A C 1
ATOM 635 O O . HIS A 1 82 ? -22.870 -9.535 6.442 1.00 91.75 82 HIS A O 1
ATOM 641 N N . ILE A 1 83 ? -22.427 -8.028 8.054 1.00 91.81 83 ILE A N 1
ATOM 642 C CA . ILE A 1 83 ? -23.217 -8.669 9.118 1.00 91.81 83 ILE A CA 1
ATOM 643 C C . ILE A 1 83 ? -24.491 -7.844 9.352 1.00 91.81 83 ILE A C 1
ATOM 645 O O . ILE A 1 83 ? -24.369 -6.663 9.689 1.00 91.81 83 ILE A O 1
ATOM 649 N N . PRO A 1 84 ? -25.689 -8.434 9.191 1.00 94.44 84 PRO A N 1
ATOM 650 C CA . PRO A 1 84 ? -26.951 -7.802 9.573 1.00 94.44 84 PRO A CA 1
ATOM 651 C C . PRO A 1 84 ? -27.017 -7.457 11.069 1.00 94.44 84 PRO A C 1
ATOM 653 O O . PRO A 1 84 ? -26.453 -8.165 11.905 1.00 94.44 84 PRO A O 1
ATOM 656 N N . ASP A 1 85 ? -27.729 -6.382 11.415 1.00 93.75 85 ASP A N 1
ATOM 657 C CA . ASP A 1 85 ? -27.791 -5.873 12.794 1.00 93.75 85 ASP A CA 1
ATOM 658 C C . ASP A 1 85 ? -28.394 -6.893 13.783 1.00 93.75 85 ASP A C 1
ATOM 660 O O . ASP A 1 85 ? -27.911 -7.000 14.909 1.00 93.75 85 ASP A O 1
ATOM 664 N N . ASP A 1 86 ? -29.379 -7.690 13.355 1.00 96.56 86 ASP A N 1
ATOM 665 C CA . ASP A 1 86 ? -30.027 -8.735 14.161 1.00 96.56 86 ASP A CA 1
ATOM 666 C C . ASP A 1 86 ? -29.092 -9.916 14.467 1.00 96.56 86 ASP A C 1
ATOM 668 O O . ASP A 1 86 ? -29.150 -10.501 15.551 1.00 96.56 86 ASP A O 1
ATOM 672 N N . VAL A 1 87 ? -28.197 -10.245 13.533 1.00 95.94 87 VAL A N 1
ATOM 673 C CA . VAL A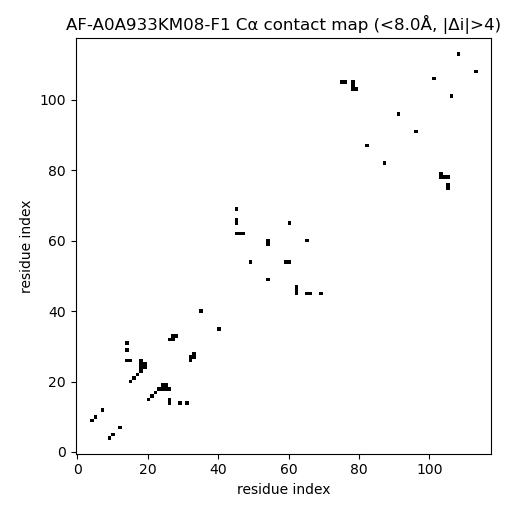 1 87 ? -27.153 -11.258 13.729 1.00 95.94 87 VAL A CA 1
ATOM 674 C C . VAL A 1 87 ? -26.061 -10.725 14.663 1.00 95.94 87 VAL A C 1
ATOM 676 O O . VAL A 1 87 ? -25.641 -11.428 15.582 1.00 95.94 87 VAL A O 1
ATOM 679 N N . ASP A 1 88 ? -25.623 -9.473 14.487 1.00 95.06 88 ASP A N 1
ATOM 680 C CA . ASP A 1 88 ? -24.652 -8.830 15.388 1.00 95.06 88 ASP A CA 1
ATOM 681 C C . ASP A 1 88 ? -25.216 -8.674 16.817 1.00 95.06 88 ASP A C 1
ATOM 683 O O . ASP A 1 88 ? -24.468 -8.825 17.783 1.00 95.06 88 ASP A O 1
ATOM 687 N N . ASP A 1 89 ? -26.526 -8.435 16.979 1.00 95.50 89 ASP A N 1
ATOM 688 C CA . ASP A 1 89 ? -27.209 -8.422 18.284 1.00 95.50 89 ASP A CA 1
ATOM 689 C C . ASP A 1 89 ? -27.114 -9.781 18.998 1.00 95.50 89 ASP A C 1
ATOM 691 O O . ASP A 1 89 ? -26.721 -9.836 20.166 1.00 95.50 89 ASP A O 1
ATOM 695 N N . GLN A 1 90 ? -27.418 -10.880 18.297 1.00 97.50 90 GLN A N 1
ATOM 696 C CA . GLN A 1 90 ? -27.334 -12.240 18.850 1.00 97.50 90 GLN A CA 1
ATOM 697 C C . GLN A 1 90 ? -25.901 -12.581 19.285 1.00 97.50 90 GLN A C 1
ATOM 699 O O . GLN A 1 90 ? -25.677 -13.008 20.417 1.00 97.50 90 GLN A O 1
ATOM 704 N N . ILE A 1 91 ? -24.908 -12.294 18.434 1.00 95.38 91 ILE A N 1
ATOM 705 C CA . ILE A 1 91 ? -23.488 -12.540 18.736 1.00 95.38 91 ILE A CA 1
ATOM 706 C C . ILE A 1 91 ? -23.046 -11.777 19.994 1.00 95.38 91 ILE A C 1
ATOM 708 O O . ILE A 1 91 ? -22.326 -12.315 20.836 1.00 95.38 91 ILE A O 1
ATOM 712 N N . ARG A 1 92 ? -23.468 -10.516 20.145 1.00 96.19 92 ARG A N 1
ATOM 713 C CA . ARG A 1 92 ? -23.122 -9.680 21.308 1.00 96.19 92 ARG A CA 1
ATOM 714 C C . ARG A 1 92 ? -23.828 -10.095 22.595 1.00 96.19 92 ARG A C 1
ATOM 716 O O . ARG A 1 92 ? -23.324 -9.768 23.666 1.00 96.19 92 ARG A O 1
ATOM 723 N N . ALA A 1 93 ? -24.971 -10.774 22.507 1.00 97.25 93 ALA A N 1
ATOM 724 C CA . ALA A 1 93 ? -25.649 -11.335 23.672 1.00 97.25 93 ALA A CA 1
ATOM 725 C C . ALA A 1 93 ? -24.899 -12.557 24.230 1.00 97.25 93 ALA A C 1
ATOM 727 O O . ALA A 1 93 ? -24.860 -12.755 25.444 1.00 97.25 93 ALA A O 1
ATOM 728 N N . GLU A 1 94 ? -24.272 -13.346 23.355 1.00 97.81 94 GLU A N 1
ATOM 729 C CA . GLU A 1 94 ? -23.556 -14.572 23.726 1.00 97.81 94 GLU A CA 1
ATOM 730 C C . GLU A 1 94 ? -22.079 -14.336 24.074 1.00 97.81 94 GLU A C 1
ATOM 732 O O . GLU A 1 94 ? -21.516 -15.040 24.915 1.00 97.81 94 GLU A O 1
ATOM 737 N N . LEU A 1 95 ? -21.436 -13.346 23.445 1.00 97.00 95 LEU A N 1
ATOM 738 C CA . LEU A 1 95 ? -20.000 -13.095 23.572 1.00 97.00 95 LEU A CA 1
ATOM 739 C C . LEU A 1 95 ? -19.699 -11.716 24.178 1.00 97.00 95 LEU A C 1
ATOM 741 O O . LEU A 1 95 ? -20.360 -10.729 23.856 1.00 97.00 95 LEU A O 1
ATOM 745 N N . PRO A 1 96 ? -18.631 -11.578 24.991 1.00 96.06 96 PRO A N 1
ATOM 746 C CA . PRO A 1 96 ? -18.267 -10.315 25.634 1.00 96.06 96 PRO A CA 1
ATOM 747 C C . PRO A 1 96 ? -17.566 -9.338 24.668 1.00 96.06 96 PRO A C 1
ATOM 749 O O . PRO A 1 96 ? -16.435 -8.909 24.909 1.00 96.06 96 PRO A O 1
ATOM 752 N N . ILE A 1 97 ? -18.229 -8.955 23.575 1.00 95.38 97 ILE A N 1
ATOM 753 C CA . ILE A 1 97 ? -17.683 -8.056 22.552 1.00 95.38 97 ILE A CA 1
ATOM 754 C C . ILE A 1 97 ? -17.500 -6.645 23.125 1.00 95.38 97 ILE A C 1
ATOM 756 O O . ILE A 1 97 ? -18.461 -5.933 23.409 1.00 95.38 97 ILE A O 1
ATOM 760 N N . LYS A 1 98 ? -16.242 -6.213 23.275 1.00 95.00 98 LYS A N 1
ATOM 761 C CA . LYS A 1 98 ? -15.889 -4.886 23.820 1.00 95.00 98 LYS A CA 1
ATOM 762 C C . LYS A 1 98 ? -15.819 -3.773 22.772 1.00 95.00 98 LYS A C 1
ATOM 764 O O . LYS A 1 98 ? -15.692 -2.609 23.138 1.00 95.00 98 LYS A O 1
ATOM 769 N N . LEU A 1 99 ? -15.889 -4.108 21.483 1.00 92.31 99 LEU A N 1
ATOM 770 C CA . LEU A 1 99 ? -15.867 -3.133 20.393 1.00 92.31 99 LEU A CA 1
ATOM 771 C C . LEU A 1 99 ? -17.267 -2.511 20.213 1.00 92.31 99 LEU A C 1
ATOM 773 O O . LEU A 1 99 ? -18.189 -3.235 19.830 1.00 92.31 99 LEU A O 1
ATOM 777 N N . PRO A 1 100 ? -17.466 -1.204 20.462 1.00 92.19 100 PRO A N 1
ATOM 778 C CA . PRO A 1 100 ? -18.772 -0.568 20.299 1.00 92.19 100 PRO A CA 1
ATOM 779 C C . PRO A 1 100 ? -19.130 -0.365 18.819 1.00 92.19 100 PRO A C 1
ATOM 781 O O . PRO A 1 100 ? -18.260 -0.061 18.001 1.00 92.19 100 PRO A O 1
ATOM 784 N N . ARG A 1 101 ? -20.428 -0.440 18.484 1.00 90.19 101 ARG A N 1
ATOM 785 C CA . ARG A 1 101 ? -20.942 -0.217 17.114 1.00 90.19 101 ARG A CA 1
ATOM 786 C C . ARG A 1 101 ? -20.560 1.144 16.530 1.00 90.19 101 ARG A C 1
ATOM 788 O O . ARG A 1 101 ? -20.355 1.252 15.327 1.00 90.19 101 ARG A O 1
ATOM 795 N N . SER A 1 102 ? -20.408 2.167 17.371 1.00 90.31 102 SER A N 1
ATOM 796 C CA . SER A 1 102 ? -19.969 3.504 16.947 1.00 90.31 102 SER A CA 1
ATOM 797 C C . SER A 1 102 ? -18.572 3.520 16.319 1.00 90.31 102 SER A C 1
ATOM 799 O O . SER A 1 102 ? -18.275 4.420 15.548 1.00 90.31 102 SER A O 1
ATOM 801 N N . ARG A 1 103 ? -17.721 2.527 16.614 1.00 90.44 103 ARG A N 1
ATOM 802 C CA . ARG A 1 103 ? -16.400 2.357 15.984 1.00 90.44 103 ARG A CA 1
ATOM 803 C C . ARG A 1 103 ? -16.415 1.448 14.755 1.00 90.44 103 ARG A C 1
ATOM 805 O O . ARG A 1 103 ? -15.371 1.240 14.152 1.00 90.44 103 ARG A O 1
ATOM 812 N N . MET A 1 104 ? -17.573 0.889 14.417 1.00 90.75 104 MET A N 1
ATOM 813 C CA . MET A 1 104 ? -17.787 0.017 13.258 1.00 90.75 104 MET A CA 1
ATOM 814 C C . MET A 1 104 ? -18.628 0.700 12.176 1.00 90.75 104 MET A C 1
ATOM 816 O O . MET A 1 104 ? -18.988 0.068 11.189 1.00 90.75 104 MET A O 1
ATOM 820 N N . ARG A 1 105 ? -18.964 1.978 12.364 1.00 89.94 105 ARG A N 1
ATOM 821 C CA . ARG A 1 105 ? -19.791 2.775 11.461 1.00 89.94 105 ARG A CA 1
ATOM 822 C C . ARG A 1 105 ? -19.120 4.134 11.229 1.00 89.94 105 ARG A C 1
ATOM 824 O O . ARG A 1 105 ? -18.403 4.594 12.122 1.00 89.94 105 ARG A O 1
ATOM 831 N N . PRO A 1 106 ? -19.368 4.790 10.082 1.00 87.94 106 PRO A N 1
ATOM 832 C CA . PRO A 1 106 ? -18.928 6.162 9.868 1.00 87.94 106 PRO A CA 1
ATOM 833 C C . PRO A 1 106 ? -19.461 7.090 10.964 1.00 87.94 106 PRO A C 1
ATOM 835 O O . PRO A 1 106 ? -20.570 6.889 11.471 1.00 87.94 106 PRO A O 1
ATOM 838 N N . ALA A 1 107 ? -18.694 8.126 11.306 1.00 80.56 107 ALA A N 1
ATOM 839 C CA . ALA A 1 107 ? -19.205 9.199 12.149 1.00 80.56 107 ALA A CA 1
ATOM 840 C C . ALA A 1 107 ? -20.414 9.855 11.461 1.00 80.56 107 ALA A C 1
ATOM 842 O O . ALA A 1 107 ? -20.393 10.087 10.251 1.00 80.56 107 ALA A O 1
ATOM 843 N N . LEU A 1 108 ? -21.475 10.134 12.223 1.00 69.50 108 LEU A N 1
ATOM 844 C CA . LEU A 1 108 ? -22.614 10.886 11.699 1.00 69.50 108 LEU A CA 1
ATOM 845 C C . LEU A 1 108 ? -22.127 12.279 11.268 1.00 69.50 108 LEU A C 1
ATOM 847 O O . LEU A 1 108 ? -21.378 12.897 12.032 1.00 69.50 108 LEU A O 1
ATOM 851 N N . PRO A 1 109 ? -22.525 12.777 10.083 1.00 63.06 109 PRO A N 1
ATOM 852 C CA . PRO A 1 109 ? -22.136 14.108 9.641 1.00 63.06 109 PRO A CA 1
ATOM 853 C C . PRO A 1 109 ? -22.586 15.140 10.674 1.00 63.06 109 PRO A C 1
ATOM 855 O O . PRO A 1 109 ? -23.716 15.096 11.172 1.00 63.06 109 PRO A O 1
ATOM 858 N N . THR A 1 110 ? -21.685 16.053 11.031 1.00 56.25 110 THR A N 1
ATOM 859 C CA . THR A 1 110 ? -22.040 17.140 11.938 1.00 56.25 110 THR A CA 1
ATOM 860 C C . THR A 1 110 ? -22.902 18.158 11.200 1.00 56.25 110 THR A C 1
ATOM 862 O O . THR A 1 110 ? -22.718 18.393 10.010 1.00 56.25 110 THR A O 1
ATOM 865 N N . ILE A 1 111 ? -23.859 18.779 11.901 1.00 60.22 111 ILE A N 1
ATOM 866 C CA . ILE A 1 111 ? -24.812 19.749 11.322 1.00 60.22 111 ILE A CA 1
ATOM 867 C C . ILE A 1 111 ? -24.094 20.868 10.539 1.00 60.22 111 ILE A C 1
ATOM 869 O O . ILE A 1 111 ? -24.644 21.388 9.574 1.00 60.22 111 ILE A O 1
ATOM 873 N N . VAL A 1 112 ? -22.850 21.191 10.907 1.00 57.56 112 VAL A N 1
ATOM 874 C CA . VAL A 1 112 ? -22.007 22.215 10.269 1.00 57.56 112 VAL A CA 1
ATOM 875 C C . VAL A 1 112 ? -21.626 21.882 8.819 1.00 57.56 112 VAL A C 1
ATOM 877 O O . VAL A 1 112 ? -21.540 22.793 7.999 1.00 57.56 112 VAL A O 1
ATOM 880 N N . ASP A 1 113 ? -21.480 20.602 8.470 1.00 54.03 113 ASP A N 1
ATOM 881 C CA . ASP A 1 113 ? -21.092 20.169 7.118 1.00 54.03 113 ASP A CA 1
ATOM 882 C C . ASP A 1 113 ? -22.253 20.278 6.113 1.00 54.03 113 ASP A C 1
ATOM 884 O O . ASP A 1 113 ? -22.038 20.364 4.906 1.00 54.03 113 ASP A O 1
ATOM 888 N N . SER A 1 114 ? -23.499 20.331 6.601 1.00 52.34 114 SER A N 1
ATOM 889 C CA . SER A 1 114 ? -24.701 20.441 5.762 1.00 52.34 114 SER A CA 1
ATOM 890 C C . SER A 1 114 ? -24.991 21.871 5.288 1.00 52.34 114 SER A C 1
ATOM 892 O O . SER A 1 114 ? -25.843 22.052 4.422 1.00 52.34 114 SER A O 1
ATOM 894 N N . ILE A 1 115 ? -24.327 22.881 5.862 1.00 55.56 115 ILE A N 1
ATOM 895 C CA . ILE A 1 115 ? -24.621 24.306 5.619 1.00 55.56 115 ILE A CA 1
ATOM 896 C C . ILE A 1 115 ? -23.611 24.949 4.656 1.00 55.56 115 ILE A C 1
ATOM 898 O O . ILE A 1 115 ? -23.913 25.964 4.042 1.00 55.56 115 ILE A O 1
ATOM 902 N N . ALA A 1 116 ? -22.426 24.355 4.481 1.00 51.78 116 ALA A N 1
ATOM 903 C CA . ALA A 1 116 ? -21.371 24.880 3.607 1.00 51.78 116 ALA A CA 1
ATOM 904 C C . ALA A 1 116 ? -21.528 24.491 2.118 1.00 51.78 116 ALA A C 1
ATOM 906 O O . ALA A 1 116 ? -20.655 24.800 1.311 1.00 51.78 116 ALA A O 1
ATOM 907 N N . GLY A 1 117 ? -22.613 23.794 1.762 1.00 54.09 117 GLY A N 1
ATOM 908 C CA . GLY A 1 117 ? -22.880 23.290 0.409 1.00 54.09 117 GLY A CA 1
ATOM 909 C C . GLY A 1 117 ? -24.082 23.916 -0.306 1.00 54.09 117 GLY A C 1
ATOM 910 O O . GLY A 1 117 ? -24.536 23.327 -1.286 1.00 54.09 117 GLY A O 1
ATOM 911 N N . ALA A 1 118 ? -24.617 25.044 0.179 1.00 42.59 118 ALA A N 1
ATOM 912 C CA . ALA A 1 118 ? -25.733 25.772 -0.439 1.00 42.59 118 ALA A CA 1
ATOM 913 C C . ALA A 1 118 ? -25.292 27.127 -1.006 1.00 42.59 118 ALA A C 1
ATOM 915 O O . ALA A 1 118 ? -24.512 27.824 -0.318 1.00 42.59 118 ALA A O 1
#